Protein AF-A0A7X4FE52-F1 (afdb_monomer_lite)

Secondary structure (DSSP, 8-state):
--------------------------HHHHHHHHHHHHH-HHHHHHHHHHHHHHT-TT-TTHHHHHHHHHHHHHHHHHHHSPPHHHHHHHHHHHHTTT---PPP----

Sequence (108 aa):
MNDGFGEDQDLSQPLNEVMSGVPELNAEQREIHRNLKNIGEGMAAFYLDGLKILHDPNLQTAASLLGHIAKEIDSGLKHLLPPKEDVNKICQMFVGKNFGFAPPRILA

pLDDT: mean 76.3, std 20.2, range [40.88, 98.0]

Structure (mmCIF, N/CA/C/O backbone):
data_AF-A0A7X4FE52-F1
#
_entry.id   AF-A0A7X4FE52-F1
#
loop_
_atom_site.group_PDB
_atom_site.id
_atom_site.type_symbol
_atom_site.label_atom_id
_atom_site.label_alt_id
_atom_site.label_comp_id
_atom_site.label_asym_id
_atom_site.label_entity_id
_atom_site.label_seq_id
_atom_site.pdbx_PDB_ins_code
_atom_site.Cartn_x
_atom_site.Cartn_y
_atom_site.Cartn_z
_atom_site.occupancy
_atom_site.B_iso_or_equiv
_atom_site.auth_seq_id
_atom_site.auth_comp_id
_atom_site.auth_asym_id
_atom_site.auth_atom_id
_atom_site.pdbx_PDB_model_num
ATOM 1 N N . MET A 1 1 ? -41.389 -41.277 40.807 1.00 43.09 1 MET A N 1
ATOM 2 C CA . MET A 1 1 ? -39.972 -40.993 41.097 1.00 43.09 1 MET A CA 1
ATOM 3 C C . MET A 1 1 ? -39.297 -40.848 39.751 1.00 43.09 1 MET A C 1
ATOM 5 O O . MET A 1 1 ? -39.205 -41.839 39.046 1.00 43.09 1 MET A O 1
ATOM 9 N N . ASN A 1 2 ? -39.009 -39.610 39.358 1.00 42.00 2 ASN A N 1
ATOM 10 C CA . ASN A 1 2 ? -38.265 -39.259 38.152 1.00 42.00 2 ASN A CA 1
ATOM 11 C C . ASN A 1 2 ? -37.039 -38.508 38.667 1.00 42.00 2 ASN A C 1
ATOM 13 O O . ASN A 1 2 ? -37.173 -37.508 39.375 1.00 42.00 2 ASN A O 1
ATOM 17 N N . ASP A 1 3 ? -35.898 -39.123 38.443 1.00 52.16 3 ASP A N 1
ATOM 18 C CA . ASP A 1 3 ? -34.553 -38.734 38.813 1.00 52.16 3 ASP A CA 1
ATOM 19 C C . ASP A 1 3 ? -34.115 -37.488 38.041 1.00 52.16 3 ASP A C 1
ATOM 21 O O . ASP A 1 3 ? -34.284 -37.362 36.830 1.00 52.16 3 ASP A O 1
ATOM 25 N N . GLY A 1 4 ? -33.600 -36.515 38.789 1.00 51.56 4 GLY A N 1
ATOM 26 C CA . GLY A 1 4 ? -33.086 -35.275 38.240 1.00 51.56 4 GLY A CA 1
ATOM 27 C C . GLY A 1 4 ? -31.839 -35.516 37.398 1.00 51.56 4 GLY A C 1
ATOM 28 O O . GLY A 1 4 ? -30.858 -36.068 37.881 1.00 51.56 4 GLY A O 1
ATOM 29 N N . PHE A 1 5 ? -31.875 -35.006 36.173 1.00 47.97 5 PHE A N 1
ATOM 30 C CA . PHE A 1 5 ? -30.694 -34.573 35.440 1.00 47.97 5 PHE A CA 1
ATOM 31 C C . PHE A 1 5 ? -30.895 -33.097 35.103 1.00 47.97 5 PHE A C 1
ATOM 33 O O . PHE A 1 5 ? -31.457 -32.735 34.071 1.00 47.97 5 PHE A O 1
ATOM 40 N N . GLY A 1 6 ? -30.510 -32.244 36.049 1.00 50.19 6 GLY A N 1
ATOM 41 C CA . GLY A 1 6 ? -30.007 -30.921 35.721 1.00 50.19 6 GLY A CA 1
ATOM 42 C C . GLY A 1 6 ? -28.496 -31.044 35.595 1.00 50.19 6 GLY A C 1
ATOM 43 O O . GLY A 1 6 ? -27.894 -31.674 36.455 1.00 50.19 6 GLY A O 1
ATOM 44 N N . GLU A 1 7 ? -27.947 -30.525 34.501 1.00 53.25 7 GLU A N 1
ATOM 45 C CA . GLU A 1 7 ? -26.661 -29.822 34.400 1.00 53.25 7 GLU A CA 1
ATOM 46 C C . GLU A 1 7 ? -26.365 -29.605 32.906 1.00 53.25 7 GLU A C 1
ATOM 48 O O . GLU A 1 7 ? -26.160 -30.534 32.129 1.00 53.25 7 GLU A O 1
ATOM 53 N N . ASP A 1 8 ? -26.484 -28.335 32.523 1.00 53.19 8 ASP A N 1
ATOM 54 C CA . ASP A 1 8 ? -25.603 -27.628 31.602 1.00 53.19 8 ASP A CA 1
ATOM 55 C C . ASP A 1 8 ? -25.377 -28.258 30.221 1.00 53.19 8 ASP A C 1
ATOM 57 O O . ASP A 1 8 ? -24.406 -28.965 29.957 1.00 53.19 8 ASP A O 1
ATOM 61 N N . GLN A 1 9 ? -26.240 -27.876 29.272 1.00 46.94 9 GLN A N 1
ATOM 62 C CA . GLN A 1 9 ? -25.820 -27.825 27.873 1.00 46.94 9 GLN A CA 1
ATOM 63 C C . GLN A 1 9 ? -24.762 -26.727 27.743 1.00 46.94 9 GLN A C 1
ATOM 65 O O . GLN A 1 9 ? -25.072 -25.545 27.591 1.00 46.94 9 GLN A O 1
ATOM 70 N N . ASP A 1 10 ? -23.516 -27.166 27.882 1.00 50.12 10 ASP A N 1
ATOM 71 C CA . ASP A 1 10 ? -22.297 -26.438 27.580 1.00 50.12 10 ASP A CA 1
ATOM 72 C C . ASP A 1 10 ? -22.423 -25.705 26.236 1.00 50.12 10 ASP A C 1
ATOM 74 O O . ASP A 1 10 ? -22.664 -26.298 25.182 1.00 50.12 10 ASP A O 1
ATOM 78 N N . LEU A 1 11 ? -22.265 -24.384 26.313 1.00 50.03 11 LEU A N 1
ATOM 79 C CA . LEU A 1 11 ? -22.202 -23.431 25.211 1.00 50.03 11 LEU A CA 1
ATOM 80 C C . LEU A 1 11 ? -20.865 -23.560 24.466 1.00 50.03 11 LEU A C 1
ATOM 82 O O . LEU A 1 11 ? -20.162 -22.570 24.255 1.00 50.03 11 LEU A O 1
ATOM 86 N N . SER A 1 12 ? -20.507 -24.760 24.018 1.00 50.88 12 SER A N 1
ATOM 87 C CA . SER A 1 12 ? -19.407 -24.938 23.077 1.00 50.88 12 SER A CA 1
ATOM 88 C C . SER A 1 12 ? -19.890 -24.570 21.672 1.00 50.88 12 SER A C 1
ATOM 90 O O . SER A 1 12 ? -20.289 -25.394 20.850 1.00 50.88 12 SER A O 1
ATOM 92 N N . GLN A 1 13 ? -19.869 -23.258 21.418 1.00 52.88 13 GLN A N 1
ATOM 93 C CA . GLN A 1 13 ? -19.851 -22.659 20.086 1.00 52.88 13 GLN A CA 1
ATOM 94 C C . GLN A 1 13 ? -18.935 -23.491 19.170 1.00 52.88 13 GLN A C 1
ATOM 96 O O . GLN A 1 13 ? -17.840 -23.858 19.613 1.00 52.88 13 GLN A O 1
ATOM 101 N N . PRO A 1 14 ? -19.295 -23.771 17.902 1.00 42.97 14 PRO A N 1
ATOM 102 C CA . PRO A 1 14 ? -18.297 -24.290 16.987 1.00 42.97 14 PRO A CA 1
ATOM 103 C C . PRO A 1 14 ? -17.164 -23.264 16.923 1.00 42.97 14 PRO A C 1
ATOM 105 O O . PRO A 1 14 ? -17.404 -22.081 16.666 1.00 42.97 14 PRO A O 1
ATOM 108 N N . LEU A 1 15 ? -15.949 -23.734 17.231 1.00 40.88 15 LEU A N 1
ATOM 109 C CA . LEU A 1 15 ? -14.702 -23.032 16.973 1.00 40.88 15 LEU A CA 1
ATOM 110 C C . LEU A 1 15 ? -14.776 -22.505 15.542 1.00 40.88 15 LEU A C 1
ATOM 112 O O . LEU A 1 15 ? -14.603 -23.268 14.592 1.00 40.88 15 LEU A O 1
ATOM 116 N N . ASN A 1 16 ? -15.032 -21.207 15.388 1.00 48.75 16 ASN A N 1
ATOM 117 C CA . ASN A 1 16 ? -14.710 -20.548 14.142 1.00 48.75 16 ASN A CA 1
ATOM 118 C C . ASN A 1 16 ? -13.194 -20.600 14.050 1.00 48.75 16 ASN A C 1
ATOM 120 O O . ASN A 1 16 ? -12.471 -19.955 14.813 1.00 48.75 16 ASN A O 1
ATOM 124 N N . GLU A 1 17 ? -12.772 -21.495 13.167 1.00 45.19 17 GLU A N 1
ATOM 125 C CA . GLU A 1 17 ? -11.426 -21.705 12.690 1.00 45.19 17 GLU A CA 1
ATOM 126 C C . GLU A 1 17 ? -10.673 -20.382 12.637 1.00 45.19 17 GLU A C 1
ATOM 128 O O . GLU A 1 17 ? -11.218 -19.346 12.253 1.00 45.19 17 GLU A O 1
ATOM 133 N N . VAL A 1 18 ? -9.398 -20.441 13.011 1.00 46.81 18 VAL A N 1
ATOM 134 C CA . VAL A 1 18 ? -8.411 -19.394 12.771 1.00 46.81 18 VAL A CA 1
ATOM 135 C C . VAL A 1 18 ? -8.365 -19.149 11.259 1.00 46.81 18 VAL A C 1
ATOM 137 O O . VAL A 1 18 ? -7.553 -19.718 10.532 1.00 46.81 18 VAL A O 1
ATOM 140 N N . MET A 1 19 ? -9.300 -18.344 10.762 1.00 42.56 19 MET A N 1
ATOM 141 C CA . MET A 1 19 ? -9.359 -17.911 9.383 1.00 42.56 19 MET A CA 1
ATOM 142 C C . MET A 1 19 ? -8.187 -16.960 9.216 1.00 42.56 19 MET A C 1
ATOM 144 O O . MET A 1 19 ? -8.214 -15.830 9.698 1.00 42.56 19 MET A O 1
ATOM 148 N N . SER A 1 20 ? -7.126 -17.483 8.598 1.00 45.19 20 SER A N 1
ATOM 149 C CA . SER A 1 20 ? -6.132 -16.747 7.816 1.00 45.19 20 SER A CA 1
ATOM 150 C C . SER A 1 20 ? -6.575 -15.299 7.587 1.00 45.19 20 SER A C 1
ATOM 152 O O . SER A 1 20 ? -7.514 -15.061 6.828 1.00 45.19 20 SER A O 1
ATOM 154 N N . GLY A 1 21 ? -5.953 -14.364 8.316 1.00 56.09 21 GLY A N 1
ATOM 155 C CA . GLY A 1 21 ? -6.368 -12.965 8.475 1.00 56.09 21 GLY A CA 1
ATOM 156 C C . GLY A 1 21 ? -6.216 -12.108 7.220 1.00 56.09 21 GLY A C 1
ATOM 157 O O . GLY A 1 21 ? -5.589 -11.051 7.260 1.00 56.09 21 GLY A O 1
ATOM 158 N N . VAL A 1 22 ? -6.737 -12.572 6.088 1.00 58.75 22 VAL A N 1
ATOM 159 C CA . VAL A 1 22 ? -6.874 -11.785 4.870 1.00 58.75 22 VAL A CA 1
ATOM 160 C C . VAL A 1 22 ? -8.225 -11.074 4.952 1.00 58.75 22 VAL A C 1
ATOM 162 O O . VAL A 1 22 ? -9.251 -11.753 4.990 1.00 58.75 22 VAL A O 1
ATOM 165 N N . PRO A 1 23 ? -8.250 -9.731 5.012 1.00 67.25 23 PRO A N 1
ATOM 166 C CA . PRO A 1 23 ? -9.502 -8.992 5.059 1.00 67.25 23 PRO A CA 1
ATOM 167 C C . PRO A 1 23 ? -10.338 -9.300 3.813 1.00 67.25 23 PRO A C 1
ATOM 169 O O . PRO A 1 23 ? -9.802 -9.415 2.707 1.00 67.25 23 PRO A O 1
ATOM 172 N N . GLU A 1 24 ? -11.652 -9.446 3.989 1.00 84.44 24 GLU A N 1
ATOM 173 C CA . GLU A 1 24 ? -12.568 -9.622 2.866 1.00 84.44 24 GLU A CA 1
ATOM 174 C C . GLU A 1 24 ? -12.522 -8.369 1.984 1.00 84.44 24 GLU A C 1
ATOM 176 O O . GLU A 1 24 ? -12.889 -7.273 2.406 1.00 84.44 24 GLU A O 1
ATOM 1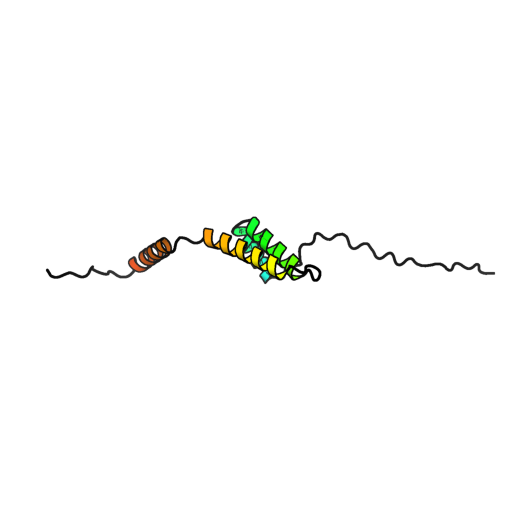81 N N . LEU A 1 25 ? -12.015 -8.526 0.759 1.00 91.25 25 LEU A N 1
ATOM 182 C CA . LEU A 1 25 ? -11.820 -7.406 -0.153 1.00 91.25 25 LEU A CA 1
ATOM 183 C C . LEU A 1 25 ? -13.096 -7.112 -0.931 1.00 91.25 25 LEU A C 1
ATOM 185 O O . LEU A 1 25 ? -13.614 -7.980 -1.650 1.00 91.25 25 LEU A O 1
ATOM 189 N N . ASN A 1 26 ? -13.518 -5.850 -0.894 1.00 94.31 26 ASN A N 1
ATOM 190 C CA . ASN A 1 26 ? -14.526 -5.347 -1.816 1.00 94.31 26 ASN A CA 1
ATOM 191 C C . ASN A 1 26 ? -13.988 -5.314 -3.268 1.00 94.31 26 ASN A C 1
ATOM 193 O O . ASN A 1 26 ? -12.814 -5.594 -3.536 1.00 94.31 26 ASN A O 1
ATOM 197 N N . ALA A 1 27 ? -14.861 -5.003 -4.232 1.00 95.06 27 ALA A N 1
ATOM 198 C CA . ALA A 1 27 ? -14.508 -5.036 -5.653 1.00 95.06 27 ALA A CA 1
ATOM 199 C C . ALA A 1 27 ? -13.337 -4.098 -6.007 1.00 95.06 27 ALA A C 1
ATOM 201 O O . ALA A 1 27 ? -12.420 -4.512 -6.716 1.00 95.06 27 ALA A O 1
ATOM 202 N N . GLU A 1 28 ? -13.338 -2.879 -5.468 1.00 96.25 28 GLU A N 1
ATOM 203 C CA . GLU A 1 28 ? -12.290 -1.881 -5.692 1.00 96.25 28 GLU A CA 1
ATOM 204 C C . GLU A 1 28 ? -10.960 -2.318 -5.066 1.00 96.25 28 GLU A C 1
ATOM 206 O O . GLU A 1 28 ? -9.924 -2.320 -5.729 1.00 96.25 28 GLU A O 1
ATOM 211 N N . GLN A 1 29 ? -10.982 -2.785 -3.815 1.00 96.00 29 GLN A N 1
ATOM 212 C CA . GLN A 1 29 ? -9.786 -3.258 -3.116 1.00 96.00 29 GLN A CA 1
ATOM 213 C C . GLN A 1 29 ? -9.146 -4.457 -3.823 1.00 96.00 29 GLN A C 1
ATOM 215 O O . GLN A 1 29 ? -7.922 -4.568 -3.909 1.00 96.00 29 GLN A O 1
ATOM 220 N N . ARG A 1 30 ? -9.970 -5.351 -4.381 1.00 97.00 30 ARG A N 1
ATOM 221 C CA . ARG A 1 30 ? -9.501 -6.496 -5.168 1.00 97.00 30 ARG A CA 1
ATOM 222 C C . ARG A 1 30 ? -8.832 -6.058 -6.465 1.00 97.00 30 ARG A C 1
ATOM 224 O O . ARG A 1 30 ? -7.824 -6.644 -6.858 1.00 97.00 30 ARG A O 1
ATOM 231 N N . GLU A 1 31 ? -9.384 -5.048 -7.127 1.00 97.62 31 GLU A N 1
ATOM 232 C CA . GLU A 1 31 ? -8.801 -4.470 -8.334 1.00 97.62 31 GLU A CA 1
ATOM 233 C C . GLU A 1 31 ? -7.471 -3.769 -8.043 1.00 97.62 31 GLU A C 1
ATOM 235 O O . GLU A 1 31 ? -6.484 -4.042 -8.729 1.00 97.62 31 GLU A O 1
ATOM 240 N N . ILE A 1 32 ? -7.407 -2.961 -6.982 1.00 96.56 32 ILE A N 1
ATOM 241 C CA . ILE A 1 32 ? -6.167 -2.321 -6.525 1.00 96.56 32 ILE A CA 1
ATOM 242 C C . ILE A 1 32 ? -5.106 -3.380 -6.216 1.00 96.56 32 ILE A C 1
ATOM 244 O O . ILE A 1 32 ? -4.009 -3.327 -6.770 1.00 96.56 32 ILE A O 1
ATOM 248 N N . HIS A 1 33 ? -5.442 -4.384 -5.402 1.00 96.69 33 HIS A N 1
ATOM 249 C CA . HIS A 1 33 ? -4.532 -5.475 -5.063 1.00 96.69 33 HIS A CA 1
ATOM 250 C C . HIS A 1 33 ? -4.021 -6.208 -6.312 1.00 96.69 33 HIS A C 1
ATOM 252 O O . HIS A 1 33 ? -2.821 -6.440 -6.445 1.00 96.69 33 HIS A O 1
ATOM 258 N N . ARG A 1 34 ? -4.908 -6.540 -7.261 1.00 96.56 34 ARG A N 1
ATOM 259 C CA . ARG A 1 34 ? -4.533 -7.194 -8.525 1.00 96.56 34 ARG A CA 1
ATOM 260 C C . ARG A 1 34 ? -3.562 -6.334 -9.336 1.00 96.56 34 ARG A C 1
ATOM 262 O O . ARG A 1 34 ? -2.575 -6.853 -9.848 1.00 96.56 34 ARG A O 1
ATOM 269 N N . ASN A 1 35 ? -3.819 -5.033 -9.441 1.00 95.50 35 ASN A N 1
ATOM 270 C CA . ASN A 1 35 ? -2.966 -4.120 -10.199 1.00 95.50 35 ASN A CA 1
ATOM 271 C C . ASN A 1 35 ? -1.592 -3.944 -9.532 1.00 95.50 35 ASN A C 1
ATOM 273 O O . ASN A 1 35 ? -0.575 -3.985 -10.220 1.00 95.50 35 ASN A O 1
ATOM 277 N N . LEU A 1 36 ? -1.543 -3.836 -8.201 1.00 95.69 36 LEU A N 1
ATOM 278 C CA . LEU A 1 36 ? -0.286 -3.812 -7.446 1.00 95.69 36 LEU A CA 1
ATOM 279 C C . LEU A 1 36 ? 0.479 -5.133 -7.572 1.00 95.69 36 LEU A C 1
ATOM 281 O O . LEU A 1 36 ? 1.698 -5.122 -7.696 1.00 95.69 36 LEU A O 1
ATOM 285 N N . LYS A 1 37 ? -0.222 -6.269 -7.624 1.00 94.94 37 LYS A N 1
ATOM 286 C CA . LYS A 1 37 ? 0.399 -7.580 -7.837 1.00 94.94 37 LYS A CA 1
ATOM 287 C C . LYS A 1 37 ? 1.051 -7.694 -9.213 1.00 94.94 37 LYS A C 1
ATOM 289 O O . LYS A 1 37 ? 2.150 -8.228 -9.317 1.00 94.94 37 LYS A O 1
ATOM 294 N N . ASN A 1 38 ? 0.412 -7.147 -10.250 1.00 93.19 38 ASN A N 1
ATOM 295 C CA . ASN A 1 38 ? 0.982 -7.090 -11.602 1.00 93.19 38 ASN A CA 1
ATOM 296 C C . ASN A 1 38 ? 2.265 -6.248 -11.667 1.00 93.19 38 ASN A C 1
ATOM 298 O O . ASN A 1 38 ? 3.097 -6.468 -12.542 1.00 93.19 38 ASN A O 1
ATOM 302 N N . ILE A 1 39 ? 2.410 -5.286 -10.757 1.00 90.56 39 ILE A N 1
ATOM 303 C CA . ILE A 1 39 ? 3.623 -4.486 -10.594 1.00 90.56 39 ILE A CA 1
ATOM 304 C C . ILE A 1 39 ? 4.691 -5.279 -9.831 1.00 90.56 39 ILE A C 1
ATOM 306 O O . ILE A 1 39 ? 5.850 -5.311 -10.237 1.00 90.56 39 ILE A O 1
ATOM 310 N N . GLY A 1 40 ? 4.305 -5.927 -8.732 1.00 90.50 40 GLY A N 1
ATOM 311 C CA . GLY A 1 40 ? 5.174 -6.813 -7.972 1.00 90.50 40 GLY A CA 1
ATOM 312 C C . GLY A 1 40 ? 4.509 -7.343 -6.705 1.00 90.50 40 GLY A C 1
ATOM 313 O O . GLY A 1 40 ? 3.765 -6.635 -6.027 1.00 90.50 40 GLY A O 1
ATOM 314 N N . GLU A 1 41 ? 4.840 -8.584 -6.343 1.00 92.00 41 GLU A N 1
ATOM 315 C CA . GLU A 1 41 ? 4.280 -9.280 -5.171 1.00 92.00 41 GLU A CA 1
ATOM 316 C C . GLU A 1 41 ? 4.437 -8.476 -3.868 1.00 92.00 41 GLU A C 1
ATOM 318 O O . GLU A 1 41 ? 3.520 -8.426 -3.052 1.00 92.00 41 GLU A O 1
ATOM 323 N N . GLY A 1 42 ? 5.563 -7.772 -3.696 1.00 92.75 42 GLY A N 1
ATOM 324 C CA . GLY A 1 42 ? 5.802 -6.942 -2.511 1.00 92.75 42 GLY A CA 1
ATOM 325 C C . GLY A 1 42 ? 4.802 -5.791 -2.362 1.00 92.75 42 GLY A C 1
ATOM 326 O O . GLY A 1 42 ? 4.323 -5.533 -1.262 1.00 92.75 42 GLY A O 1
ATOM 327 N N . MET A 1 43 ? 4.423 -5.135 -3.464 1.00 93.25 43 MET A N 1
ATOM 328 C CA . MET A 1 43 ? 3.466 -4.020 -3.432 1.00 93.25 43 MET A CA 1
ATOM 329 C C . MET A 1 43 ? 2.063 -4.500 -3.047 1.00 93.25 43 MET A C 1
ATOM 331 O O . MET A 1 43 ? 1.362 -3.846 -2.274 1.00 93.25 43 MET A O 1
ATOM 335 N N . ALA A 1 44 ? 1.669 -5.668 -3.557 1.00 95.44 44 ALA A N 1
ATOM 336 C CA . ALA A 1 44 ? 0.411 -6.308 -3.195 1.00 95.44 44 ALA A CA 1
ATOM 337 C C . ALA A 1 44 ? 0.381 -6.728 -1.717 1.00 95.44 44 ALA A C 1
ATOM 339 O O . ALA A 1 44 ? -0.623 -6.502 -1.040 1.00 95.44 44 ALA A O 1
ATOM 340 N N . ALA A 1 45 ? 1.485 -7.277 -1.202 1.00 96.12 45 ALA A N 1
ATOM 341 C CA . ALA A 1 45 ? 1.609 -7.652 0.204 1.00 96.12 45 ALA A CA 1
ATOM 342 C C . ALA A 1 45 ? 1.469 -6.436 1.134 1.00 96.12 45 ALA A C 1
ATOM 344 O O . ALA A 1 45 ? 0.637 -6.456 2.041 1.00 96.12 45 ALA A O 1
ATOM 345 N N . PHE A 1 46 ? 2.187 -5.343 0.846 1.00 96.88 46 PHE A N 1
ATOM 346 C CA . PHE A 1 46 ? 2.073 -4.094 1.606 1.00 96.88 46 PHE A CA 1
ATOM 347 C C . PHE A 1 46 ? 0.641 -3.555 1.641 1.00 96.88 46 PHE A C 1
ATOM 349 O O . PHE A 1 46 ? 0.177 -3.092 2.681 1.00 96.88 46 PHE A O 1
ATOM 356 N N . TYR A 1 47 ? -0.088 -3.649 0.528 1.00 97.00 47 TYR A N 1
ATOM 357 C CA . TYR A 1 47 ? -1.486 -3.235 0.479 1.00 97.00 47 TYR A CA 1
ATOM 358 C C . TYR A 1 47 ? -2.385 -4.072 1.400 1.00 97.00 47 TYR A C 1
ATOM 360 O O . TYR A 1 47 ? -3.180 -3.510 2.155 1.00 97.00 47 TYR A O 1
ATOM 368 N N . LEU A 1 48 ? -2.242 -5.402 1.383 1.00 96.25 48 LEU A N 1
ATOM 369 C CA . LEU A 1 48 ? -3.013 -6.280 2.270 1.00 96.25 48 LEU A CA 1
ATOM 370 C C . LEU A 1 48 ? -2.695 -6.029 3.743 1.00 96.25 48 LEU A C 1
ATOM 372 O O . LEU A 1 48 ? -3.608 -6.012 4.567 1.00 96.25 48 LEU A O 1
ATOM 376 N N . ASP A 1 49 ? -1.425 -5.810 4.077 1.00 95.88 49 ASP A N 1
ATOM 377 C CA . ASP A 1 49 ? -1.021 -5.484 5.444 1.00 95.88 49 ASP A CA 1
ATOM 378 C C . ASP A 1 49 ? -1.586 -4.133 5.886 1.00 95.88 49 ASP A C 1
ATOM 380 O O . ASP A 1 49 ? -2.065 -4.007 7.012 1.00 95.88 49 ASP A O 1
ATOM 384 N N . GLY A 1 50 ? -1.650 -3.156 4.977 1.00 96.12 50 GLY A N 1
ATOM 385 C CA . GLY A 1 50 ? -2.329 -1.886 5.219 1.00 96.12 50 GLY A CA 1
ATOM 386 C C . GLY A 1 50 ? -3.811 -2.069 5.552 1.00 96.12 50 GLY A C 1
ATOM 387 O O . GLY A 1 50 ? -4.299 -1.472 6.506 1.00 96.12 50 GLY A O 1
ATOM 388 N N . LEU A 1 51 ? -4.523 -2.938 4.828 1.00 95.50 51 LEU A N 1
ATOM 389 C CA . LEU A 1 51 ? -5.929 -3.234 5.124 1.00 95.50 51 LEU A CA 1
ATOM 390 C C . LEU A 1 51 ? -6.111 -3.936 6.474 1.00 95.50 51 LEU A C 1
ATOM 392 O O . LEU A 1 51 ? -7.025 -3.586 7.214 1.00 95.50 51 LEU A O 1
ATOM 396 N N . LYS A 1 52 ? -5.233 -4.881 6.830 1.00 94.75 52 LYS A N 1
AT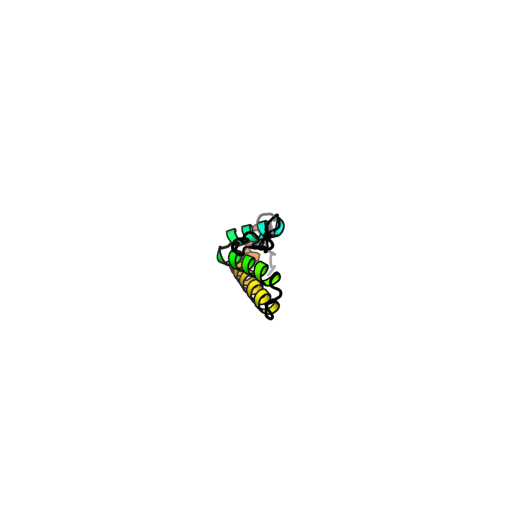OM 397 C CA . LYS A 1 52 ? -5.269 -5.524 8.156 1.00 94.75 52 LYS A CA 1
ATOM 398 C C . LYS A 1 52 ? -5.075 -4.496 9.270 1.00 94.75 52 LYS A C 1
ATOM 400 O O . LYS A 1 52 ? -5.854 -4.469 10.214 1.00 94.75 52 LYS A O 1
ATOM 405 N N . ILE A 1 53 ? -4.071 -3.628 9.127 1.00 95.25 53 ILE A N 1
ATOM 406 C CA . ILE A 1 53 ? -3.740 -2.583 10.107 1.00 95.25 53 ILE A CA 1
ATOM 407 C C . ILE A 1 53 ? -4.871 -1.562 10.235 1.00 95.25 53 ILE A C 1
ATOM 409 O O . ILE A 1 53 ? -5.195 -1.149 11.344 1.00 95.25 53 ILE A O 1
ATOM 413 N N . LEU A 1 54 ? -5.488 -1.162 9.119 1.00 93.88 54 LEU A N 1
ATOM 414 C CA . LEU A 1 54 ? -6.603 -0.212 9.115 1.00 93.88 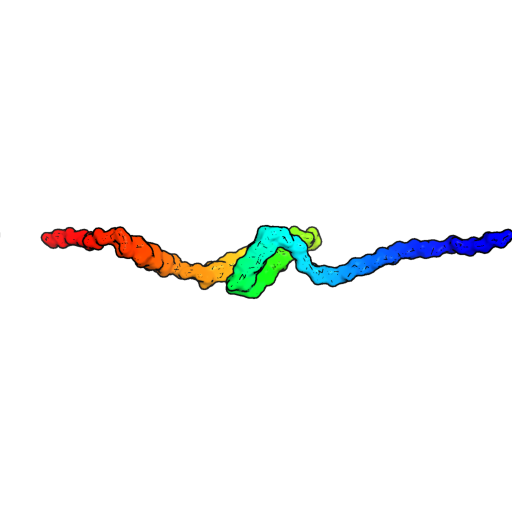54 LEU A CA 1
ATOM 415 C C . LEU A 1 54 ? -7.789 -0.703 9.960 1.00 93.88 54 LEU A C 1
ATOM 417 O O . LEU A 1 54 ? -8.516 0.109 10.529 1.00 93.88 54 LEU A O 1
ATOM 421 N N . HIS A 1 55 ? -7.978 -2.021 10.032 1.00 89.38 55 HIS A N 1
ATOM 422 C CA . HIS A 1 55 ? -9.070 -2.658 10.759 1.00 89.38 55 HIS A CA 1
ATOM 423 C C . HIS A 1 55 ? -8.666 -3.205 12.137 1.00 89.38 55 HIS A C 1
ATOM 425 O O . HIS A 1 55 ? -9.508 -3.816 12.791 1.00 89.38 55 HIS A O 1
ATOM 431 N N . ASP A 1 56 ? -7.433 -2.974 12.604 1.00 91.75 56 ASP A N 1
ATOM 432 C CA . ASP A 1 56 ? -6.988 -3.383 13.941 1.00 91.75 56 ASP A CA 1
ATOM 433 C C . ASP A 1 56 ? -7.191 -2.247 14.966 1.00 91.75 56 ASP A C 1
ATOM 435 O O . ASP A 1 56 ? -6.398 -1.300 15.008 1.00 91.75 56 ASP A O 1
ATOM 439 N N . PRO A 1 57 ? -8.222 -2.321 15.833 1.00 90.25 57 PRO A N 1
ATOM 440 C CA . PRO A 1 57 ? -8.484 -1.284 16.828 1.00 90.25 57 PRO A CA 1
ATOM 441 C C . PRO A 1 57 ? -7.473 -1.274 17.985 1.00 90.25 57 PRO A C 1
ATOM 443 O O . PRO A 1 57 ? -7.449 -0.318 18.758 1.00 90.25 57 PRO A O 1
ATOM 446 N N . ASN A 1 58 ? -6.652 -2.318 18.139 1.00 95.25 58 ASN A N 1
ATOM 447 C CA . ASN A 1 58 ? -5.733 -2.462 19.271 1.00 95.25 58 ASN A CA 1
ATOM 448 C C . ASN A 1 58 ? -4.330 -1.923 18.969 1.00 95.25 58 ASN A C 1
ATOM 450 O O . ASN A 1 58 ? -3.495 -1.787 19.868 1.00 95.25 58 ASN A O 1
ATOM 454 N N . LEU A 1 59 ? -4.059 -1.594 17.708 1.00 95.44 59 LEU A N 1
ATOM 455 C CA . LEU A 1 59 ? -2.753 -1.154 17.262 1.00 95.44 59 LEU A CA 1
ATOM 456 C C . LEU A 1 59 ? -2.598 0.365 17.406 1.00 95.44 59 LEU A C 1
ATOM 458 O O . LEU A 1 59 ? -2.928 1.150 16.519 1.00 95.44 59 LEU A O 1
ATOM 462 N N . GLN A 1 60 ? -2.014 0.790 18.526 1.00 97.06 60 GLN A N 1
ATOM 463 C CA . GLN A 1 60 ? -1.809 2.211 18.852 1.00 97.06 60 GLN A CA 1
ATOM 464 C C . GLN A 1 60 ? -0.988 2.980 17.801 1.00 97.06 60 GLN A C 1
ATOM 466 O O . GLN A 1 60 ? -1.132 4.192 17.653 1.00 97.06 60 GLN A O 1
ATOM 471 N N . THR A 1 61 ? -0.123 2.287 17.060 1.00 97.31 61 THR A N 1
ATOM 472 C CA . THR A 1 61 ? 0.766 2.867 16.044 1.00 97.31 61 THR A CA 1
ATOM 473 C C . THR A 1 61 ? 0.234 2.723 14.615 1.00 97.31 61 THR A C 1
ATOM 475 O O . THR A 1 61 ? 0.977 2.990 13.668 1.00 97.31 61 THR A O 1
ATOM 478 N N . ALA A 1 62 ? -1.041 2.351 14.431 1.00 96.62 62 ALA A N 1
ATOM 479 C CA . ALA A 1 62 ? -1.630 2.065 13.119 1.00 96.62 62 ALA A CA 1
ATOM 480 C C . ALA A 1 62 ? -1.388 3.187 12.098 1.00 96.62 62 ALA A C 1
ATOM 482 O O . ALA A 1 62 ? -0.910 2.928 10.997 1.00 96.62 62 ALA A O 1
ATOM 483 N N . ALA A 1 63 ? -1.613 4.449 12.480 1.00 96.31 63 ALA A N 1
ATOM 484 C CA . ALA A 1 63 ? -1.385 5.597 11.598 1.00 96.31 63 ALA A CA 1
ATOM 485 C C . ALA A 1 63 ? 0.074 5.704 11.112 1.00 96.31 63 ALA A C 1
ATOM 487 O O . ALA A 1 63 ? 0.322 6.011 9.945 1.00 96.31 63 ALA A O 1
ATOM 488 N N . SER A 1 64 ? 1.044 5.421 11.989 1.00 97.75 64 SER A N 1
ATOM 489 C CA . SER A 1 64 ? 2.464 5.432 11.628 1.00 97.75 64 SER A CA 1
ATOM 490 C C . SER A 1 64 ? 2.785 4.310 10.643 1.00 97.75 64 SER A C 1
ATOM 492 O O . SER A 1 64 ? 3.392 4.579 9.607 1.00 97.75 64 SER A O 1
ATOM 494 N N . LEU A 1 65 ? 2.330 3.082 10.910 1.00 98.00 65 LEU A N 1
ATOM 495 C CA . LEU A 1 65 ? 2.578 1.943 10.022 1.00 98.00 65 LEU A CA 1
ATOM 496 C C . LEU A 1 65 ? 1.902 2.111 8.657 1.00 98.00 65 LEU A C 1
ATOM 498 O O . LEU A 1 65 ? 2.540 1.859 7.637 1.00 98.00 65 LEU A O 1
ATOM 502 N N . LEU A 1 66 ? 0.668 2.620 8.614 1.00 97.88 66 LEU A N 1
ATOM 503 C CA . LEU A 1 66 ? -0.015 2.960 7.361 1.00 97.88 66 LEU A CA 1
ATOM 504 C C . LEU A 1 66 ? 0.774 3.997 6.553 1.00 97.88 66 LEU A C 1
ATOM 506 O O . LEU A 1 66 ? 0.910 3.860 5.339 1.00 97.88 66 LEU A O 1
ATOM 510 N N . GLY A 1 67 ? 1.352 5.002 7.218 1.00 97.88 67 GLY A N 1
ATOM 511 C CA . GLY A 1 67 ? 2.221 5.984 6.571 1.00 97.88 67 GLY A CA 1
ATOM 512 C C . GLY A 1 67 ? 3.496 5.372 5.979 1.00 97.88 67 GLY A C 1
ATOM 513 O O . GLY A 1 67 ? 3.929 5.783 4.902 1.00 97.88 67 GLY A O 1
ATOM 514 N N . HIS A 1 68 ? 4.091 4.382 6.647 1.00 97.88 68 HIS A N 1
ATOM 515 C CA . HIS A 1 68 ? 5.243 3.647 6.118 1.00 97.88 68 HIS A CA 1
ATOM 516 C C . HIS A 1 68 ? 4.860 2.775 4.921 1.00 97.88 68 HIS A C 1
ATOM 518 O O . HIS A 1 68 ? 5.502 2.867 3.880 1.00 97.88 68 HIS A O 1
ATOM 524 N N . ILE A 1 69 ? 3.770 2.016 5.025 1.00 97.56 69 ILE A N 1
ATOM 525 C CA . ILE A 1 69 ? 3.238 1.198 3.929 1.00 97.56 69 ILE A CA 1
ATOM 526 C C . ILE A 1 69 ? 2.948 2.053 2.690 1.00 97.56 69 ILE A C 1
ATOM 528 O O . ILE A 1 69 ? 3.350 1.698 1.583 1.00 97.56 69 ILE A O 1
ATOM 532 N N . ALA A 1 70 ? 2.316 3.215 2.868 1.00 96.50 70 ALA A N 1
ATOM 533 C CA . ALA A 1 70 ? 2.046 4.134 1.767 1.00 96.50 70 ALA A CA 1
ATOM 534 C C . ALA A 1 70 ? 3.336 4.622 1.083 1.00 96.50 7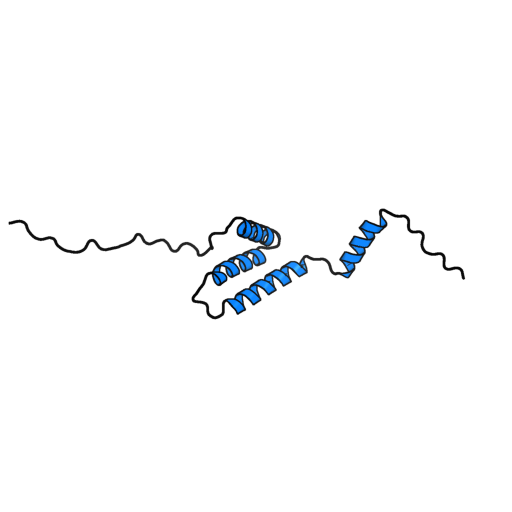0 ALA A C 1
ATOM 536 O O . ALA A 1 70 ? 3.378 4.710 -0.143 1.00 96.50 70 ALA A O 1
ATOM 537 N N . LYS A 1 71 ? 4.398 4.904 1.852 1.00 96.50 71 LYS A N 1
ATOM 538 C CA . LYS A 1 71 ? 5.706 5.306 1.305 1.00 96.50 71 LYS A CA 1
ATOM 539 C C . LYS A 1 71 ? 6.392 4.191 0.524 1.00 96.50 71 LYS A C 1
ATOM 541 O O . LYS A 1 71 ? 7.008 4.491 -0.497 1.00 96.50 71 LYS A O 1
ATOM 546 N N . GLU A 1 72 ? 6.298 2.944 0.977 1.00 95.12 72 GLU A N 1
ATOM 547 C CA . GLU A 1 72 ? 6.862 1.799 0.252 1.00 95.12 72 GLU A CA 1
ATOM 548 C C . GLU A 1 72 ? 6.147 1.587 -1.084 1.00 95.12 72 GLU A C 1
ATOM 550 O O . GLU A 1 72 ? 6.801 1.451 -2.118 1.00 95.12 72 GLU A O 1
ATOM 555 N N . ILE A 1 73 ? 4.811 1.664 -1.091 1.00 95.00 73 ILE A N 1
ATOM 556 C CA . ILE A 1 73 ? 4.025 1.576 -2.328 1.00 95.00 73 ILE A CA 1
ATOM 557 C C . ILE A 1 73 ? 4.377 2.732 -3.275 1.00 95.00 73 ILE A C 1
ATOM 559 O O . ILE A 1 73 ? 4.704 2.497 -4.435 1.00 95.00 73 ILE A O 1
ATOM 563 N N . ASP A 1 74 ? 4.379 3.976 -2.790 1.00 93.25 74 ASP A N 1
ATOM 564 C CA . ASP A 1 74 ? 4.738 5.157 -3.590 1.00 93.25 74 ASP A CA 1
ATOM 565 C C . ASP A 1 74 ? 6.165 5.070 -4.162 1.00 93.25 74 ASP A C 1
ATOM 567 O O . ASP A 1 74 ? 6.395 5.360 -5.339 1.00 93.25 74 ASP A O 1
ATOM 571 N N . SER A 1 75 ? 7.130 4.615 -3.360 1.00 90.88 75 SER A N 1
ATOM 572 C CA . SER A 1 75 ? 8.520 4.445 -3.800 1.00 90.88 75 SER A CA 1
ATOM 573 C C . SER A 1 75 ? 8.651 3.344 -4.852 1.00 90.88 75 SER A C 1
ATOM 575 O O . SER A 1 75 ? 9.346 3.537 -5.853 1.00 90.88 75 SER A O 1
ATOM 577 N N . GLY A 1 76 ? 7.940 2.226 -4.676 1.00 89.62 76 GLY A N 1
ATOM 578 C CA . GLY A 1 76 ? 7.879 1.153 -5.664 1.00 89.62 76 GLY A CA 1
ATOM 579 C C . GLY A 1 76 ? 7.285 1.619 -6.993 1.00 89.62 76 GLY A C 1
ATOM 580 O O . GLY A 1 76 ? 7.851 1.343 -8.049 1.00 89.62 76 GLY A O 1
ATOM 581 N N . LEU A 1 77 ? 6.203 2.405 -6.957 1.00 90.12 77 LEU A N 1
ATOM 582 C CA . LEU A 1 77 ? 5.584 2.973 -8.161 1.00 90.12 77 LEU A CA 1
ATOM 583 C C . LEU A 1 77 ? 6.513 3.948 -8.891 1.00 90.12 77 LEU A C 1
ATOM 585 O O . LEU A 1 77 ? 6.614 3.902 -10.117 1.00 90.12 77 LEU A O 1
ATOM 589 N N . LYS A 1 78 ? 7.232 4.807 -8.159 1.00 87.62 78 LYS A N 1
ATOM 590 C CA . LYS A 1 78 ? 8.193 5.754 -8.749 1.00 87.62 78 LYS A CA 1
ATOM 591 C C . LYS A 1 78 ? 9.300 5.066 -9.536 1.00 87.62 78 LYS A C 1
ATOM 593 O O . LYS A 1 78 ? 9.753 5.628 -10.524 1.00 87.62 78 LYS A O 1
ATOM 598 N N . HIS A 1 79 ? 9.713 3.866 -9.131 1.00 82.88 79 HIS A N 1
ATOM 599 C CA . HIS A 1 79 ? 10.754 3.118 -9.834 1.00 82.88 79 HIS A CA 1
ATOM 600 C C . HIS A 1 79 ? 10.312 2.613 -11.218 1.00 82.88 79 HIS A C 1
ATOM 602 O O . HIS A 1 79 ? 11.148 2.320 -12.067 1.00 82.88 79 HIS A O 1
ATOM 608 N N . LEU A 1 80 ? 9.002 2.521 -11.457 1.00 82.25 80 LEU A N 1
ATOM 609 C CA . LEU A 1 80 ? 8.431 2.101 -12.741 1.00 82.25 80 LEU A CA 1
ATOM 610 C C . LEU A 1 80 ? 8.244 3.270 -13.705 1.00 82.25 80 LEU A C 1
ATOM 612 O O . LEU A 1 80 ? 8.081 3.065 -14.908 1.00 82.25 80 LEU A O 1
ATOM 616 N N . LEU A 1 81 ? 8.205 4.494 -13.178 1.00 77.19 81 LEU A N 1
ATOM 617 C CA . LEU A 1 81 ? 8.024 5.685 -13.984 1.00 77.19 81 LEU A CA 1
ATOM 618 C C . LEU A 1 81 ? 9.379 6.115 -14.554 1.00 77.19 81 LEU A C 1
ATOM 620 O O . LEU A 1 81 ? 10.361 6.192 -13.814 1.00 77.19 81 LEU A O 1
ATOM 624 N N . PRO A 1 82 ? 9.455 6.422 -15.860 1.00 73.31 82 PRO A N 1
ATOM 625 C CA . PRO A 1 82 ? 10.686 6.930 -16.438 1.00 73.31 82 PRO A CA 1
ATOM 626 C C . PRO A 1 82 ? 11.077 8.266 -15.779 1.00 73.31 82 PRO A C 1
ATOM 628 O O . PRO A 1 82 ? 10.198 9.029 -15.353 1.00 73.31 82 PRO A O 1
ATOM 631 N N . PRO A 1 83 ? 12.383 8.590 -15.724 1.00 73.62 83 PRO A N 1
ATOM 632 C CA . PRO A 1 83 ? 12.854 9.897 -15.282 1.00 73.62 83 PRO A CA 1
ATOM 633 C C . PRO A 1 83 ? 12.142 11.022 -16.039 1.00 73.62 83 PRO A C 1
ATOM 635 O O . PRO A 1 83 ? 11.789 10.877 -17.214 1.00 73.62 83 PRO A O 1
ATOM 638 N N . LYS A 1 84 ? 11.948 12.177 -15.392 1.00 70.31 84 LYS A N 1
ATOM 639 C CA . LYS A 1 84 ? 11.253 13.322 -16.009 1.00 70.31 84 LYS A CA 1
ATOM 640 C C . LYS A 1 84 ? 11.907 13.761 -17.324 1.00 70.31 84 LYS A C 1
ATOM 642 O O . LYS A 1 84 ? 11.202 14.201 -18.234 1.00 70.31 84 LYS A O 1
ATOM 647 N N . GLU A 1 85 ? 13.228 13.625 -17.447 1.00 66.06 85 GLU A N 1
ATOM 648 C CA . GLU A 1 85 ? 13.953 13.923 -18.685 1.00 66.06 85 GLU A CA 1
ATOM 649 C C . GLU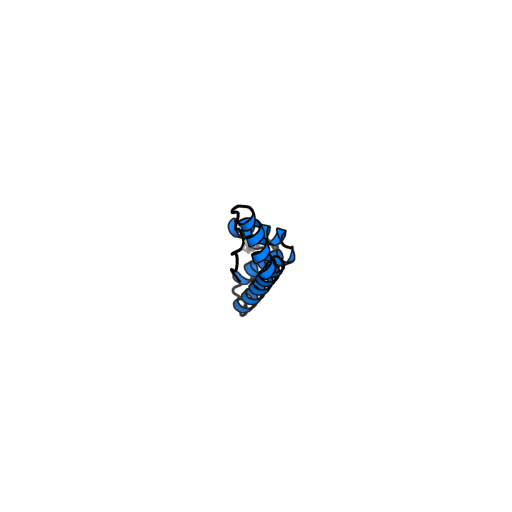 A 1 85 ? 13.516 13.020 -19.848 1.00 66.06 85 GLU A C 1
ATOM 651 O O . GLU A 1 85 ? 13.421 13.483 -20.987 1.00 66.06 85 GLU A O 1
ATOM 656 N N . ASP A 1 86 ? 13.198 11.757 -19.572 1.00 70.19 86 ASP A N 1
ATOM 657 C CA . ASP A 1 86 ? 12.789 10.791 -20.588 1.00 70.19 86 ASP A CA 1
ATOM 658 C C . ASP A 1 86 ? 11.304 10.920 -20.931 1.00 70.19 86 ASP A C 1
ATOM 660 O O . ASP A 1 86 ? 10.941 10.787 -22.099 1.00 70.19 86 ASP A O 1
ATOM 664 N N . VAL A 1 87 ? 10.456 11.320 -19.976 1.00 71.50 87 VAL A N 1
ATOM 665 C CA . VAL A 1 87 ? 9.060 11.704 -20.259 1.00 71.50 87 VAL A CA 1
ATOM 666 C C . VAL A 1 87 ? 9.005 12.848 -21.275 1.00 71.50 87 VAL A C 1
ATOM 668 O O . VAL A 1 87 ? 8.245 12.777 -22.238 1.00 71.50 87 VAL A O 1
ATOM 671 N N . ASN A 1 88 ? 9.842 13.879 -21.118 1.00 66.25 88 ASN A N 1
ATOM 672 C CA . ASN A 1 88 ? 9.885 15.003 -22.057 1.00 66.25 88 ASN A CA 1
ATOM 673 C C . ASN A 1 88 ? 10.337 14.579 -23.458 1.00 66.25 88 ASN A C 1
ATOM 675 O O . ASN A 1 88 ? 9.748 15.025 -24.442 1.00 66.25 88 ASN A O 1
ATOM 679 N N . LYS A 1 89 ? 11.334 13.694 -23.569 1.00 68.12 89 LYS A N 1
ATOM 680 C CA . LYS A 1 89 ? 11.759 13.143 -24.867 1.00 68.12 89 LYS A CA 1
ATOM 681 C C . LYS A 1 89 ? 10.663 12.299 -25.508 1.00 68.12 89 LYS A C 1
ATOM 683 O O . LYS A 1 89 ? 10.413 12.451 -26.699 1.00 68.12 89 LYS A O 1
ATOM 688 N N . ILE A 1 90 ? 9.983 11.457 -24.729 1.00 71.75 90 ILE A N 1
ATOM 689 C CA . ILE A 1 90 ? 8.843 10.660 -25.194 1.00 71.75 90 ILE A CA 1
ATOM 690 C C . ILE A 1 90 ? 7.744 11.597 -25.714 1.00 71.75 90 ILE A C 1
ATOM 692 O O . ILE A 1 90 ? 7.328 11.473 -26.865 1.00 71.75 90 ILE A O 1
ATOM 696 N N . CYS A 1 91 ? 7.338 12.600 -24.933 1.00 66.00 91 CYS A N 1
ATOM 697 C CA . CYS A 1 91 ? 6.358 13.602 -25.354 1.00 66.00 91 CYS A CA 1
ATOM 698 C C . CYS A 1 91 ? 6.797 14.346 -26.625 1.00 66.00 91 CYS A C 1
ATOM 700 O O . CYS A 1 91 ? 5.995 14.507 -27.540 1.00 66.00 91 CYS A O 1
ATOM 702 N N . GLN A 1 92 ? 8.068 14.741 -26.742 1.00 66.62 92 GLN A N 1
ATOM 703 C CA . GLN A 1 92 ? 8.600 15.374 -27.954 1.00 66.62 92 GLN A CA 1
ATOM 704 C C . GLN A 1 92 ? 8.607 14.428 -29.162 1.00 66.62 92 GLN A C 1
ATOM 706 O O . GLN A 1 92 ? 8.314 14.869 -30.269 1.00 66.62 92 GLN A O 1
ATOM 711 N N . MET A 1 93 ? 8.874 13.133 -28.978 1.00 67.38 93 MET A N 1
ATOM 712 C CA . MET A 1 93 ? 8.785 12.130 -30.046 1.00 67.38 93 MET A CA 1
ATOM 713 C C . MET A 1 93 ? 7.346 11.913 -30.532 1.00 67.38 93 MET A C 1
ATOM 715 O O . MET A 1 93 ? 7.133 11.673 -31.721 1.00 67.38 93 MET A O 1
ATOM 719 N N . PHE A 1 94 ? 6.358 12.010 -29.638 1.00 63.56 94 PHE A N 1
ATOM 720 C CA . PHE A 1 94 ? 4.941 11.906 -29.993 1.00 63.56 94 PHE A CA 1
ATOM 721 C C . PHE A 1 94 ? 4.385 13.202 -30.609 1.00 63.56 94 PHE A C 1
ATOM 723 O O . PHE A 1 94 ? 3.593 13.132 -31.547 1.00 63.56 94 PHE A O 1
ATOM 730 N N . VAL A 1 95 ? 4.837 14.378 -30.160 1.00 62.53 95 VAL A N 1
ATOM 731 C CA . VAL A 1 95 ? 4.434 15.685 -30.718 1.00 62.53 95 VAL A CA 1
ATOM 732 C C . VAL A 1 95 ? 5.145 15.979 -32.049 1.00 62.53 95 VAL A C 1
ATOM 734 O O . VAL A 1 95 ? 4.522 16.456 -32.997 1.00 62.53 95 VAL A O 1
ATOM 737 N N . GLY A 1 96 ? 6.428 15.630 -32.169 1.00 54.09 96 GLY A N 1
ATOM 738 C CA . GLY A 1 96 ? 7.254 15.872 -33.357 1.00 54.09 96 GLY A CA 1
ATOM 739 C C . GLY A 1 96 ? 6.879 15.040 -34.587 1.00 54.09 96 GLY A C 1
ATOM 740 O O . GLY A 1 96 ? 7.335 15.341 -35.686 1.00 54.09 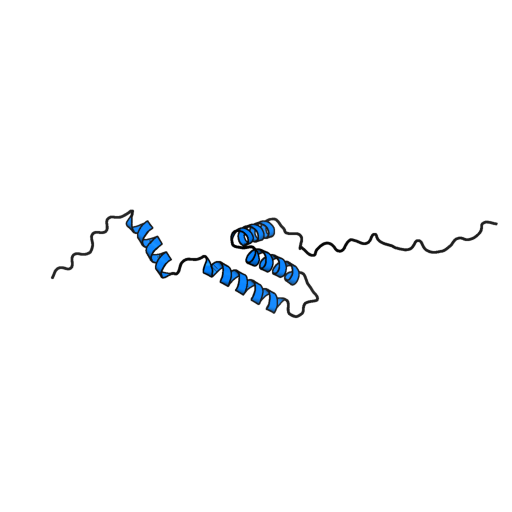96 GLY A O 1
ATOM 741 N N . LYS A 1 97 ? 6.023 14.020 -34.438 1.00 54.06 97 LYS A N 1
ATOM 742 C CA . LYS A 1 97 ? 5.516 13.232 -35.571 1.00 54.06 97 LYS A CA 1
ATOM 743 C C . LYS A 1 97 ? 4.351 13.889 -36.322 1.00 54.06 97 LYS A C 1
ATOM 745 O O . LYS A 1 97 ? 4.035 13.399 -37.399 1.00 54.06 97 LYS A O 1
ATOM 750 N N . ASN A 1 98 ? 3.752 14.981 -35.820 1.00 52.16 98 ASN A N 1
ATOM 751 C CA . ASN A 1 98 ? 2.533 15.543 -36.425 1.00 52.16 98 ASN A CA 1
ATOM 752 C C . ASN A 1 98 ? 2.556 17.010 -36.870 1.00 52.16 98 ASN A C 1
ATOM 754 O O . ASN A 1 98 ? 1.596 17.414 -37.513 1.00 52.16 98 ASN A O 1
ATOM 758 N N . PHE A 1 99 ? 3.606 17.803 -36.651 1.00 50.59 99 PHE A N 1
ATOM 759 C CA . PHE A 1 99 ? 3.688 19.116 -37.307 1.00 50.59 99 PHE A CA 1
ATOM 760 C C . PHE A 1 99 ? 5.120 19.444 -37.712 1.00 50.59 99 PHE A C 1
ATOM 762 O O . PHE A 1 99 ? 6.017 19.524 -36.877 1.00 50.59 99 PHE A O 1
ATOM 769 N N . GLY A 1 100 ? 5.317 19.640 -39.019 1.00 50.69 100 GLY A N 1
ATOM 770 C CA . GLY A 1 100 ? 6.556 20.140 -39.594 1.00 50.69 100 GLY A CA 1
ATOM 771 C C . GLY A 1 100 ? 6.883 21.515 -39.028 1.00 50.69 100 GLY A C 1
ATOM 772 O O . GLY A 1 100 ? 6.379 22.527 -39.507 1.00 50.69 100 GLY A O 1
ATOM 773 N N . PHE A 1 101 ? 7.728 21.551 -38.005 1.00 51.72 101 PHE A N 1
ATOM 774 C CA . PHE A 1 101 ? 8.310 22.787 -37.515 1.00 51.72 101 PHE A CA 1
ATOM 775 C C . PHE A 1 101 ? 9.674 22.947 -38.182 1.00 51.72 101 PHE A C 1
ATOM 777 O O . PHE A 1 101 ? 10.644 22.280 -37.822 1.00 51.72 101 PHE A O 1
ATOM 784 N N . ALA A 1 102 ? 9.739 23.797 -39.207 1.00 53.19 102 ALA A N 1
ATOM 785 C CA . ALA A 1 102 ? 11.023 24.256 -39.715 1.00 53.19 102 ALA A CA 1
ATOM 786 C C . ALA A 1 102 ? 11.719 25.049 -38.592 1.00 53.19 102 ALA A C 1
ATOM 788 O O . ALA A 1 102 ? 11.074 25.903 -37.974 1.00 53.19 102 ALA A O 1
ATOM 789 N N . PRO A 1 103 ? 13.002 24.783 -38.293 1.00 52.84 103 PRO A N 1
ATOM 790 C CA . PRO A 1 103 ? 13.709 25.525 -37.260 1.00 52.84 103 PRO A CA 1
ATOM 791 C C . PRO A 1 103 ? 13.776 27.016 -37.637 1.00 52.84 103 PRO A C 1
ATOM 793 O O . PRO A 1 103 ? 13.878 27.342 -38.827 1.00 52.84 103 PRO A O 1
ATOM 796 N N . PRO A 1 104 ? 13.722 27.936 -36.656 1.00 54.94 104 PRO A N 1
ATOM 797 C CA . PRO A 1 104 ? 13.780 29.363 -36.934 1.00 54.94 104 PRO A CA 1
ATOM 798 C C . PRO A 1 104 ? 15.118 29.702 -37.593 1.00 54.94 104 PRO A C 1
ATOM 800 O O . PRO A 1 104 ? 16.189 29.452 -37.039 1.00 54.94 104 PRO A O 1
ATOM 803 N N . ARG A 1 105 ? 15.051 30.274 -38.800 1.00 59.00 105 ARG A N 1
ATOM 804 C CA . ARG A 1 105 ? 16.211 30.870 -39.462 1.00 59.00 105 ARG A CA 1
ATOM 805 C C . ARG A 1 105 ? 16.654 32.074 -38.640 1.00 59.00 105 ARG A C 1
ATOM 807 O O . ARG A 1 105 ? 15.995 33.109 -38.660 1.00 59.00 105 ARG A O 1
ATOM 814 N N . ILE A 1 106 ? 17.768 31.930 -37.933 1.00 55.03 106 ILE A N 1
ATOM 815 C CA . ILE A 1 106 ? 18.494 33.074 -37.392 1.00 55.03 106 ILE A CA 1
ATOM 816 C C . ILE A 1 106 ? 19.137 33.763 -38.599 1.00 55.03 106 ILE A C 1
ATOM 818 O O . ILE A 1 106 ? 20.015 33.192 -39.245 1.00 55.03 106 ILE A O 1
ATOM 822 N N . LEU A 1 107 ? 18.628 34.943 -38.958 1.00 52.69 107 LEU A N 1
ATOM 823 C CA . LEU A 1 107 ? 19.313 35.839 -39.884 1.00 52.69 107 LEU A CA 1
ATOM 824 C C . LEU A 1 107 ? 20.534 36.393 -39.144 1.00 52.69 107 LEU A C 1
ATOM 826 O O . LEU A 1 107 ? 20.378 37.025 -38.098 1.00 52.69 107 LEU A O 1
ATOM 830 N N . ALA A 1 108 ? 21.716 36.048 -39.654 1.00 57.12 108 ALA A N 1
ATOM 831 C CA . ALA A 1 108 ? 22.994 36.628 -39.257 1.00 57.12 108 ALA A CA 1
ATOM 832 C C . ALA A 1 108 ? 23.118 38.075 -39.750 1.00 57.12 108 ALA A C 1
ATOM 834 O O . ALA A 1 108 ? 22.514 38.383 -40.806 1.00 57.12 108 ALA A O 1
#

Radius of gyration: 29.13 Å; chains: 1; bounding box: 63×78×81 Å

Foldseek 3Di:
DDDDDDDDPDPPDPPPPPPDPQPDDDPVLVVVLVVLVVLHPVLSVLSRVLVSLVPDPVDPCSVVSNVVSVVVNVVSVVVVDDDPVVVVVVVCVVVVVPDDDDPDDDDD